Protein AF-A0A6H2C5Y6-F1 (afdb_monomer)

Solvent-accessible surface area (backbone atoms only — not comparable to full-atom values): 7291 Å² total; per-residue (Å²): 139,80,82,85,72,87,81,82,86,76,90,75,80,81,59,66,67,62,52,52,52,54,45,52,61,26,56,78,76,31,72,73,53,31,61,50,44,63,69,49,44,64,53,53,53,52,12,71,77,62,83,22,52,42,80,42,84,60,66,82,55,48,50,46,52,49,59,60,45,26,77,79,38,68,80,54,39,61,32,31,64,45,41,73,81,40,46,87,63,40,36,45,69,58,42,51,74,70,66,58,67,87,57,89,46,52,71,72,58,70,70,85,84,77,88,90,130

Mean predicted aligned error: 9.31 Å

Secondary structure (DSSP, 8-state):
----PPP----PPP-HHHHHHHHHHHHTT-HHHHHHHHHHHHHHHHHHHTTSEEE-S--SSHHHHHHHHTTT-GGGGG-EEE-TT-HHHH-HHHHHHTT-PPPSSSS--TTSSS---

Foldseek 3Di:
DDPPDDDDDDDQDDDPVVLVLLLVLQVVPHDVLNVQQVVCVVVCSVLLVPVLEAEDQDDDHNLVSLVVVCVVVVSSQQHAYHHPVPCPFQVVVVCVVVVVDRDRGNDGPRPPPDDDD

Organism: NCBI:txid315271

pLDDT: mean 76.39, std 15.36, range [34.41, 88.75]

Radius of gyration: 15.9 Å; Cα contacts (8 Å, |Δi|>4): 114; chains: 1; bounding box: 35×43×51 Å

Sequence (117 aa):
MVAKKKWNYLEISINDSLWTEIESIAANVGNKRIAEMTKDLCLIEAALATDKIVISLDDNTARKFFSEASVKIDELKDIVWVNPDKVDEEQPIEWLRNGALKISSVIFLRNFVAGCC

Structure (mmCIF, N/CA/C/O backbone):
data_AF-A0A6H2C5Y6-F1
#
_entry.id   AF-A0A6H2C5Y6-F1
#
loop_
_atom_site.group_PDB
_atom_site.id
_atom_site.type_symbol
_atom_site.label_atom_id
_atom_site.label_alt_id
_atom_site.label_comp_id
_atom_site.label_asym_id
_atom_site.label_entity_id
_atom_site.label_seq_id
_atom_site.pdbx_PDB_ins_code
_atom_site.Cartn_x
_atom_site.Cartn_y
_atom_site.Cartn_z
_atom_site.occupancy
_atom_site.B_iso_or_equiv
_atom_site.auth_seq_id
_atom_site.auth_comp_id
_atom_site.auth_asym_id
_atom_site.auth_atom_id
_atom_site.pdbx_PDB_model_num
ATOM 1 N N . MET A 1 1 ? -0.057 2.261 -34.412 1.00 34.59 1 MET A N 1
ATOM 2 C CA . MET A 1 1 ? -1.269 1.466 -34.116 1.00 34.59 1 MET A CA 1
ATOM 3 C C . MET A 1 1 ? -1.554 1.624 -32.629 1.00 34.59 1 MET A C 1
ATOM 5 O O . MET A 1 1 ? -0.775 1.121 -31.838 1.00 34.59 1 MET A O 1
ATOM 9 N N . VAL A 1 2 ? -2.581 2.378 -32.232 1.00 44.22 2 VAL A N 1
ATOM 10 C CA . VAL A 1 2 ? -3.042 2.396 -30.832 1.00 44.22 2 VAL A CA 1
ATOM 11 C C . VAL A 1 2 ? -4.389 1.696 -30.830 1.00 44.22 2 VAL A C 1
ATOM 13 O O . VAL A 1 2 ? -5.353 2.199 -31.407 1.00 44.22 2 VAL A O 1
ATOM 16 N N . ALA A 1 3 ? -4.436 0.497 -30.255 1.00 53.31 3 ALA A N 1
ATOM 17 C CA . ALA A 1 3 ? -5.694 -0.183 -30.010 1.00 53.31 3 ALA A CA 1
ATOM 18 C C . ALA A 1 3 ? -6.524 0.699 -29.068 1.00 53.31 3 ALA A C 1
ATOM 20 O O . ALA A 1 3 ? -6.110 0.973 -27.942 1.00 53.31 3 ALA A O 1
ATOM 21 N N . LYS A 1 4 ? -7.683 1.178 -29.532 1.00 53.94 4 LYS A N 1
ATOM 22 C CA . LYS A 1 4 ? -8.653 1.881 -28.685 1.00 53.94 4 LYS A CA 1
ATOM 23 C C . LYS A 1 4 ? -9.273 0.853 -27.735 1.00 53.94 4 LYS A C 1
ATOM 25 O O . LYS A 1 4 ? -10.278 0.226 -28.057 1.00 53.94 4 LYS A O 1
ATOM 30 N N . LYS A 1 5 ? -8.600 0.602 -26.612 1.00 66.31 5 LYS A N 1
ATOM 31 C CA . LYS A 1 5 ? -9.049 -0.326 -25.569 1.00 66.31 5 LYS A CA 1
ATOM 32 C C . LYS A 1 5 ? -10.356 0.206 -24.960 1.00 66.31 5 LYS A C 1
ATOM 34 O O . LYS A 1 5 ? -10.507 1.413 -24.787 1.00 66.31 5 LYS A O 1
ATOM 39 N N . LYS A 1 6 ? -11.312 -0.685 -24.677 1.00 73.19 6 LYS A N 1
ATOM 40 C CA . LYS A 1 6 ? -12.540 -0.350 -23.939 1.00 73.19 6 LYS A CA 1
ATOM 41 C C . LYS A 1 6 ? -12.152 -0.028 -22.493 1.00 73.19 6 LYS A C 1
ATOM 43 O O . LYS A 1 6 ? -11.577 -0.885 -21.825 1.00 73.19 6 LYS A O 1
ATOM 48 N N . TRP A 1 7 ? -12.423 1.193 -22.045 1.00 73.06 7 TRP A N 1
ATOM 49 C CA . TRP A 1 7 ? -12.225 1.614 -20.659 1.00 73.06 7 TRP A CA 1
ATOM 50 C C . TRP A 1 7 ? -13.487 1.290 -19.866 1.00 73.06 7 TRP A C 1
ATOM 52 O O . TRP A 1 7 ? -14.579 1.675 -20.280 1.00 73.06 7 TRP A O 1
ATOM 62 N N . ASN A 1 8 ? -13.337 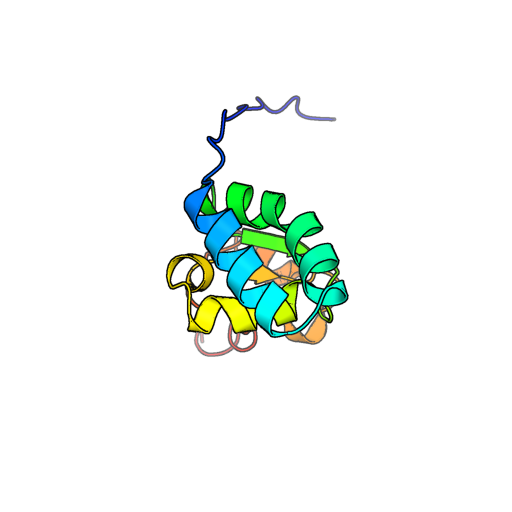0.581 -18.750 1.00 74.94 8 ASN A N 1
ATOM 63 C CA . ASN A 1 8 ? -14.398 0.433 -17.762 1.00 74.94 8 ASN A CA 1
ATOM 64 C C . ASN A 1 8 ? -14.097 1.414 -16.635 1.00 74.94 8 ASN A C 1
ATOM 66 O O . ASN A 1 8 ? -13.080 1.275 -15.959 1.00 74.94 8 ASN A O 1
ATOM 70 N N . TYR A 1 9 ? -14.956 2.413 -16.474 1.00 77.88 9 TYR A N 1
ATOM 71 C CA . TYR A 1 9 ? -14.913 3.302 -15.322 1.00 77.88 9 TYR A CA 1
ATOM 72 C C . TYR A 1 9 ? -15.680 2.625 -14.193 1.00 77.88 9 TYR A C 1
ATOM 74 O O . TYR A 1 9 ? -16.817 2.199 -14.391 1.00 77.88 9 TYR A O 1
ATOM 82 N N . LEU A 1 10 ? -15.039 2.488 -13.039 1.00 75.88 10 LEU A N 1
ATOM 83 C CA . LEU A 1 10 ? -15.672 1.991 -11.827 1.00 75.88 10 LEU A CA 1
ATOM 84 C C . LEU A 1 10 ? -15.938 3.191 -10.922 1.00 75.88 10 LEU A C 1
ATOM 86 O O . LEU A 1 10 ? -15.026 3.972 -10.656 1.00 75.88 10 LEU A O 1
ATOM 90 N N . GLU A 1 11 ? -17.178 3.340 -10.465 1.00 79.88 11 GLU A N 1
ATOM 91 C CA . GLU A 1 11 ? -17.481 4.228 -9.346 1.00 79.88 11 GLU A CA 1
ATOM 92 C C . GLU A 1 11 ? -17.110 3.491 -8.061 1.00 79.88 11 GLU A C 1
ATOM 94 O O . GLU A 1 11 ? -17.771 2.532 -7.664 1.00 79.88 11 GLU A O 1
ATOM 99 N N . ILE A 1 12 ? -16.000 3.903 -7.454 1.00 77.56 12 ILE A N 1
ATOM 100 C CA . ILE A 1 12 ? -15.513 3.345 -6.195 1.00 77.56 12 ILE A CA 1
ATOM 101 C C . ILE A 1 12 ? -16.038 4.245 -5.077 1.00 77.56 12 ILE A C 1
ATOM 103 O O . ILE A 1 12 ? -15.757 5.444 -5.062 1.00 77.56 12 ILE A O 1
ATOM 107 N N . SER A 1 13 ? -16.823 3.683 -4.158 1.00 79.44 13 SER A N 1
ATOM 108 C CA . SER A 1 13 ? -17.248 4.390 -2.950 1.00 79.44 13 SER A CA 1
ATOM 109 C C . SER A 1 13 ? -16.065 4.529 -1.997 1.00 79.44 13 SER A C 1
ATOM 111 O O . SER A 1 13 ? -15.455 3.520 -1.648 1.00 79.44 13 SER A O 1
ATOM 113 N N . ILE A 1 14 ? -15.768 5.753 -1.563 1.00 81.19 14 ILE A N 1
ATOM 114 C CA . ILE A 1 14 ? -14.720 6.019 -0.571 1.00 81.19 14 ILE A CA 1
ATOM 115 C C . ILE A 1 14 ? -15.115 5.360 0.753 1.00 81.19 14 ILE A C 1
ATOM 117 O O . ILE A 1 14 ? -16.236 5.545 1.231 1.00 81.19 14 ILE A O 1
ATOM 121 N N . ASN A 1 15 ? -14.201 4.589 1.341 1.00 84.81 15 ASN A N 1
ATOM 122 C CA . ASN A 1 15 ? -14.406 4.004 2.655 1.00 84.81 15 ASN A CA 1
ATOM 123 C C . ASN A 1 15 ? -13.964 4.987 3.752 1.00 84.8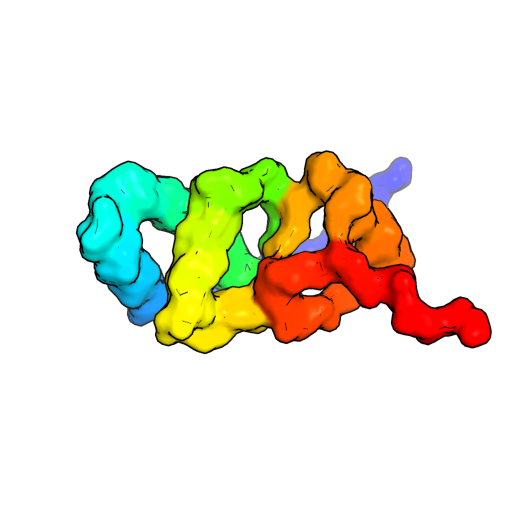1 15 ASN A C 1
ATOM 125 O O . ASN A 1 15 ? -12.825 4.958 4.218 1.00 84.81 15 ASN A O 1
ATOM 129 N N . ASP A 1 16 ? -14.892 5.833 4.206 1.00 85.94 16 ASP A N 1
ATOM 130 C CA . ASP A 1 16 ? -14.633 6.834 5.255 1.00 85.94 16 ASP A CA 1
ATOM 131 C C . ASP A 1 16 ? -14.077 6.218 6.557 1.00 85.94 16 ASP A C 1
ATOM 133 O O . ASP A 1 16 ? -13.299 6.856 7.275 1.00 85.94 16 ASP A O 1
ATOM 137 N N . SER A 1 17 ? -14.438 4.963 6.864 1.00 87.38 17 SER A N 1
ATOM 138 C CA . SER A 1 17 ? -13.938 4.246 8.044 1.00 87.38 17 SER A CA 1
ATOM 139 C C . SER A 1 17 ? -12.444 3.949 7.926 1.00 87.38 17 SER A C 1
ATOM 141 O O . SER A 1 17 ? -11.695 4.219 8.865 1.00 87.38 17 SER A O 1
ATOM 143 N N . LEU A 1 18 ? -12.006 3.437 6.770 1.00 85.38 18 LEU A N 1
ATOM 144 C CA . LEU A 1 18 ? -10.597 3.137 6.501 1.00 85.38 18 LEU A CA 1
ATOM 145 C C . LEU A 1 18 ? -9.754 4.418 6.547 1.00 85.38 18 LEU A C 1
ATOM 147 O O . LEU A 1 18 ? -8.693 4.448 7.171 1.00 85.38 18 LEU A O 1
ATOM 151 N N . TRP A 1 19 ? -10.253 5.497 5.943 1.00 88.50 19 TRP A N 1
ATOM 152 C CA . TRP A 1 19 ? -9.582 6.798 5.952 1.00 88.50 19 TRP A CA 1
ATOM 153 C C . TRP A 1 19 ? -9.387 7.321 7.373 1.00 88.50 19 TRP A C 1
ATOM 155 O O . TRP A 1 19 ? -8.269 7.664 7.755 1.00 88.50 19 TRP A O 1
ATOM 165 N N . THR A 1 20 ? -10.448 7.299 8.182 1.00 88.75 20 THR A N 1
ATOM 166 C CA . THR A 1 20 ? -10.397 7.752 9.578 1.00 88.75 20 THR A CA 1
ATOM 167 C C . THR A 1 20 ? -9.408 6.927 10.407 1.00 88.75 20 THR A C 1
ATOM 169 O O . THR A 1 20 ? -8.663 7.474 11.224 1.00 88.75 20 THR A O 1
ATOM 172 N N . GLU A 1 21 ? -9.362 5.608 10.202 1.00 88.50 21 GLU A N 1
ATOM 173 C CA . GLU A 1 21 ? -8.437 4.731 10.921 1.00 88.50 21 GLU A CA 1
ATOM 174 C C . GLU A 1 21 ? -6.976 5.001 10.536 1.00 88.50 21 GLU A C 1
ATOM 176 O O . GLU A 1 21 ? -6.114 5.152 11.408 1.00 88.50 21 GLU A O 1
ATOM 181 N N . ILE A 1 22 ? -6.697 5.147 9.239 1.00 85.94 22 ILE A N 1
ATOM 182 C CA . ILE A 1 22 ? -5.357 5.464 8.734 1.00 85.94 22 ILE A CA 1
ATOM 183 C C . ILE A 1 22 ? -4.899 6.842 9.224 1.00 85.94 22 ILE A C 1
ATOM 185 O O . ILE A 1 22 ? -3.763 6.982 9.689 1.00 85.94 22 ILE A O 1
ATOM 189 N N . GLU A 1 23 ? -5.775 7.846 9.185 1.00 86.69 23 GLU A N 1
ATOM 190 C CA . GLU A 1 23 ? -5.492 9.178 9.719 1.00 86.69 23 GLU A CA 1
ATOM 191 C C . GLU A 1 23 ? -5.208 9.137 11.221 1.00 86.69 23 GLU A C 1
ATOM 193 O O . GLU A 1 23 ? -4.241 9.750 11.675 1.00 86.69 23 GLU A O 1
ATOM 198 N N . SER A 1 24 ? -5.971 8.359 11.993 1.00 86.56 24 SER A N 1
ATOM 199 C CA . SER A 1 24 ? -5.727 8.164 13.426 1.00 86.56 24 SER A CA 1
ATOM 200 C C . SER A 1 24 ? -4.354 7.536 13.691 1.00 86.56 24 SER A C 1
ATOM 202 O O . SER A 1 24 ? -3.591 8.004 14.545 1.00 86.56 24 SER A O 1
ATOM 204 N N . ILE A 1 25 ? -3.977 6.503 12.928 1.00 84.88 25 ILE A N 1
ATOM 205 C CA . ILE A 1 25 ? -2.656 5.865 13.034 1.00 84.88 25 ILE A CA 1
ATOM 206 C C . ILE A 1 25 ? -1.542 6.862 12.691 1.00 84.88 25 ILE A C 1
ATOM 208 O O . ILE A 1 25 ? -0.535 6.921 13.401 1.00 84.88 25 ILE A O 1
ATOM 212 N N . ALA A 1 26 ? -1.718 7.662 11.640 1.00 82.94 26 ALA A N 1
ATOM 213 C CA . ALA A 1 26 ? -0.737 8.652 11.212 1.00 82.94 26 ALA A CA 1
ATOM 214 C C . ALA A 1 26 ? -0.609 9.823 12.206 1.00 82.94 26 ALA A C 1
ATOM 216 O O . ALA A 1 26 ? 0.507 10.273 12.493 1.00 82.94 26 ALA A O 1
ATOM 217 N N . ALA A 1 27 ? -1.725 10.279 12.780 1.00 83.06 27 ALA A N 1
ATOM 218 C CA . ALA A 1 27 ? -1.780 11.380 13.740 1.00 83.06 27 ALA A CA 1
ATOM 219 C C . ALA A 1 27 ? -1.060 11.069 15.053 1.00 83.06 27 ALA A C 1
ATOM 221 O O . ALA A 1 27 ? -0.418 11.951 15.620 1.00 83.06 27 ALA A O 1
ATOM 222 N N . ASN A 1 28 ? -1.066 9.804 15.482 1.00 76.88 28 ASN A N 1
ATOM 223 C CA . ASN A 1 28 ? -0.300 9.355 16.647 1.00 76.88 28 ASN A CA 1
ATOM 224 C C . ASN A 1 28 ? 1.227 9.499 16.476 1.00 76.88 28 ASN A C 1
ATOM 226 O O . ASN A 1 28 ? 1.958 9.420 17.461 1.00 76.88 28 ASN A O 1
ATOM 230 N N . VAL A 1 29 ? 1.723 9.701 15.249 1.00 74.81 29 VAL A N 1
ATOM 231 C CA . VAL A 1 29 ? 3.161 9.798 14.945 1.00 74.81 29 VAL A CA 1
ATOM 232 C C . VAL A 1 29 ? 3.572 11.218 14.539 1.00 74.81 29 VAL A C 1
ATOM 234 O O . VAL A 1 29 ? 4.658 11.663 14.907 1.00 74.81 29 VAL A O 1
ATOM 237 N N . GLY A 1 30 ? 2.723 11.951 13.805 1.00 78.75 30 GLY A N 1
ATOM 238 C CA . GLY A 1 30 ? 2.906 13.384 13.544 1.00 78.75 30 GLY A CA 1
ATOM 239 C C . GLY A 1 30 ? 2.385 13.882 12.190 1.00 78.75 30 GLY A C 1
ATOM 240 O O . GLY A 1 30 ? 2.247 13.128 11.229 1.00 78.75 30 GLY A O 1
ATOM 241 N N . ASN A 1 31 ? 2.168 15.199 12.086 1.00 77.75 31 ASN A N 1
ATOM 242 C CA . ASN A 1 31 ? 1.475 15.849 10.958 1.00 77.75 31 ASN A CA 1
ATOM 243 C C . ASN A 1 31 ? 2.103 15.608 9.575 1.00 77.75 31 ASN A C 1
ATOM 245 O O . ASN A 1 31 ? 1.387 15.528 8.580 1.00 77.75 31 ASN A O 1
ATOM 249 N N . LYS A 1 32 ? 3.435 15.469 9.489 1.00 80.12 32 LYS A N 1
ATOM 250 C CA . LYS A 1 32 ? 4.117 15.187 8.213 1.00 80.12 32 LYS A CA 1
ATOM 251 C C . LYS A 1 32 ? 3.736 13.810 7.659 1.00 80.12 32 LYS A C 1
ATOM 253 O O . LYS A 1 32 ? 3.619 13.658 6.452 1.00 80.12 32 LYS A O 1
ATOM 258 N N . ARG A 1 33 ? 3.528 12.822 8.534 1.00 80.81 33 ARG A N 1
ATOM 259 C CA . ARG A 1 33 ? 3.144 11.462 8.140 1.00 80.81 33 ARG A CA 1
ATOM 260 C C . ARG A 1 33 ? 1.720 11.424 7.592 1.00 80.81 33 ARG A C 1
ATOM 262 O O . ARG A 1 33 ? 1.499 10.787 6.572 1.00 80.81 33 ARG A O 1
ATOM 269 N N . ILE A 1 34 ? 0.802 12.157 8.228 1.00 84.12 34 ILE A N 1
ATOM 270 C CA . ILE A 1 34 ? -0.587 12.302 7.766 1.00 84.12 34 ILE A CA 1
ATOM 271 C C . ILE A 1 34 ? -0.599 12.831 6.330 1.00 84.12 34 ILE A C 1
ATOM 273 O O . ILE A 1 34 ? -1.147 12.188 5.448 1.00 84.12 34 ILE A O 1
ATOM 277 N N . ALA A 1 35 ? 0.085 13.951 6.076 1.00 84.12 35 ALA A N 1
ATOM 278 C CA . ALA A 1 35 ? 0.076 14.590 4.762 1.00 84.12 35 ALA A CA 1
ATOM 279 C C . ALA A 1 35 ? 0.620 13.697 3.633 1.00 84.12 35 ALA A C 1
ATOM 281 O O . ALA A 1 35 ? 0.154 13.807 2.503 1.00 84.12 35 ALA A O 1
ATOM 282 N N . GLU A 1 36 ? 1.598 12.834 3.918 1.00 84.75 36 GLU A N 1
ATOM 283 C CA . GLU A 1 36 ? 2.128 11.889 2.928 1.00 84.75 36 GLU A CA 1
ATOM 284 C C . GLU A 1 36 ? 1.172 10.709 2.713 1.00 84.75 36 GLU A C 1
ATOM 286 O O . GLU A 1 36 ? 0.880 10.372 1.573 1.00 84.75 36 GLU A O 1
ATOM 291 N N . MET A 1 37 ? 0.607 10.133 3.780 1.00 83.69 37 MET A N 1
ATOM 292 C CA . MET A 1 37 ? -0.350 9.027 3.652 1.00 83.69 37 MET A CA 1
ATOM 293 C C . MET A 1 37 ? -1.649 9.462 2.964 1.00 83.69 37 MET A C 1
ATOM 295 O O . MET A 1 37 ? -2.127 8.757 2.082 1.00 83.69 37 MET A O 1
ATOM 299 N N . THR A 1 38 ? -2.198 10.635 3.299 1.00 83.94 38 THR A N 1
ATOM 300 C CA . THR A 1 38 ? -3.458 11.128 2.717 1.00 83.94 38 THR A CA 1
ATOM 301 C C . THR A 1 38 ? -3.361 11.350 1.207 1.00 83.94 38 THR A C 1
ATOM 303 O O . THR A 1 38 ? -4.347 11.150 0.503 1.00 83.94 38 THR A O 1
ATOM 306 N N . LYS A 1 39 ? -2.183 11.715 0.677 1.00 84.88 39 LYS A N 1
ATOM 307 C CA . LYS A 1 39 ? -1.980 11.850 -0.778 1.00 84.88 39 LYS A CA 1
ATOM 308 C C . LYS A 1 39 ? -2.178 10.525 -1.510 1.00 84.88 39 LYS A C 1
ATOM 310 O O . LYS A 1 39 ? -2.790 10.508 -2.574 1.00 84.88 39 LYS A O 1
ATOM 315 N N . ASP A 1 40 ? -1.679 9.439 -0.928 1.00 88.12 40 ASP A N 1
ATOM 316 C CA . ASP A 1 40 ? -1.653 8.116 -1.552 1.00 88.12 40 ASP A CA 1
ATOM 317 C C . ASP A 1 40 ? -2.814 7.206 -1.100 1.00 88.12 40 ASP A C 1
ATOM 319 O O . ASP A 1 40 ? -2.955 6.094 -1.608 1.00 88.12 40 ASP A O 1
ATOM 323 N N . LEU A 1 41 ? -3.710 7.677 -0.218 1.00 87.50 41 LEU A N 1
ATOM 324 C CA . LEU A 1 41 ? -4.923 6.946 0.193 1.00 87.50 41 LEU A CA 1
ATOM 325 C C . LEU A 1 41 ? -5.804 6.548 -0.998 1.00 87.50 41 LEU A C 1
ATOM 327 O O . LEU A 1 41 ? -6.317 5.433 -1.047 1.00 87.50 41 LEU A O 1
ATOM 331 N N . CYS A 1 42 ? -5.929 7.413 -2.005 1.00 86.75 42 CYS A N 1
ATOM 332 C CA . CYS A 1 42 ? -6.682 7.087 -3.217 1.00 86.75 42 CYS A CA 1
ATOM 333 C C . CYS A 1 42 ? -6.082 5.898 -3.992 1.00 86.75 42 CYS A C 1
ATOM 335 O O . CYS A 1 42 ? -6.823 5.174 -4.655 1.00 86.75 42 CYS A O 1
ATOM 337 N N . LEU A 1 43 ? -4.762 5.678 -3.919 1.00 87.81 43 LEU A N 1
ATOM 338 C CA . LEU A 1 43 ? -4.113 4.519 -4.544 1.00 87.81 43 LEU A CA 1
ATOM 339 C C . LEU A 1 43 ? -4.459 3.230 -3.799 1.00 87.81 43 LEU A C 1
ATOM 341 O O . LEU A 1 43 ? -4.713 2.209 -4.433 1.00 87.81 43 LEU A O 1
ATOM 345 N N . ILE A 1 44 ? -4.511 3.293 -2.467 1.00 88.31 44 ILE A N 1
ATOM 346 C CA . ILE A 1 44 ? -4.936 2.179 -1.616 1.00 88.31 44 ILE A CA 1
ATOM 347 C C . ILE A 1 44 ? -6.378 1.779 -1.932 1.00 88.31 44 ILE A C 1
ATOM 349 O O . ILE A 1 44 ? -6.638 0.608 -2.191 1.00 88.31 44 ILE A O 1
ATOM 353 N N . GLU A 1 45 ? -7.299 2.740 -1.984 1.00 88.00 45 GLU A N 1
ATOM 354 C CA . GLU A 1 45 ? -8.708 2.492 -2.326 1.00 88.00 45 GLU A CA 1
ATOM 355 C C . GLU A 1 45 ? -8.859 1.875 -3.719 1.00 88.00 45 GLU A C 1
ATOM 357 O O . GLU A 1 45 ? -9.555 0.874 -3.903 1.00 88.00 45 GLU A O 1
ATOM 362 N N . ALA A 1 46 ? -8.152 2.428 -4.709 1.00 87.75 46 ALA A N 1
ATOM 363 C CA . ALA A 1 46 ? -8.154 1.886 -6.061 1.00 87.75 46 ALA A CA 1
ATOM 364 C C . ALA A 1 46 ? -7.632 0.443 -6.094 1.00 87.75 46 ALA A C 1
ATOM 366 O O . ALA A 1 46 ? -8.222 -0.403 -6.768 1.00 87.75 46 ALA A O 1
ATOM 367 N N . ALA A 1 47 ? -6.570 0.143 -5.344 1.00 88.62 47 ALA A N 1
ATOM 368 C CA . ALA A 1 47 ? -6.025 -1.202 -5.237 1.00 88.62 47 ALA A CA 1
ATOM 369 C C . ALA A 1 47 ? -7.028 -2.152 -4.562 1.00 88.62 47 ALA A C 1
ATOM 371 O O . ALA A 1 47 ? -7.322 -3.215 -5.110 1.00 88.62 47 ALA A O 1
ATOM 372 N N . LEU A 1 48 ? -7.615 -1.770 -3.425 1.00 88.06 48 LEU A N 1
ATOM 373 C CA . LEU A 1 48 ? -8.611 -2.576 -2.709 1.00 88.06 48 LEU A CA 1
ATOM 374 C C . LEU A 1 48 ? -9.843 -2.889 -3.569 1.00 88.06 48 LEU A C 1
ATOM 376 O O . LEU A 1 48 ? -10.344 -4.014 -3.533 1.00 88.06 48 LEU A O 1
ATOM 380 N N . ALA A 1 49 ? -10.287 -1.933 -4.387 1.00 87.50 49 ALA A N 1
ATOM 381 C CA . ALA A 1 49 ? -11.424 -2.098 -5.288 1.00 87.50 49 ALA A CA 1
ATOM 382 C C . ALA A 1 49 ? -11.121 -2.944 -6.540 1.00 87.50 49 ALA A C 1
ATOM 384 O O . ALA A 1 49 ? -12.049 -3.355 -7.240 1.00 87.50 49 ALA A O 1
ATOM 385 N N . THR A 1 50 ? -9.845 -3.186 -6.859 1.00 86.06 50 THR A N 1
ATOM 386 C CA . THR A 1 50 ? -9.437 -3.822 -8.119 1.00 86.06 50 THR A CA 1
ATOM 387 C C . THR A 1 50 ? -8.549 -5.050 -7.895 1.00 86.06 50 THR A C 1
ATOM 389 O O . THR A 1 50 ? -9.019 -6.125 -7.511 1.00 86.06 50 THR A O 1
ATOM 392 N N . ASP A 1 51 ? -7.261 -4.949 -8.195 1.00 84.25 51 ASP A N 1
ATOM 393 C CA . ASP A 1 51 ? -6.308 -6.051 -8.213 1.00 84.25 51 ASP A CA 1
ATOM 394 C C . ASP A 1 51 ? -5.446 -6.135 -6.948 1.00 84.25 51 ASP A C 1
ATOM 396 O O . ASP A 1 51 ? -4.721 -7.117 -6.784 1.00 84.25 51 ASP A O 1
ATOM 400 N N . LYS A 1 52 ? -5.624 -5.217 -5.995 1.00 88.12 52 LYS A N 1
ATOM 401 C CA . LYS A 1 52 ? -4.807 -5.064 -4.785 1.00 88.12 52 LYS A CA 1
ATOM 402 C C . LYS A 1 52 ? -3.335 -4.791 -5.104 1.00 88.12 52 LYS A C 1
ATOM 404 O O . LYS A 1 52 ? -2.461 -5.235 -4.368 1.00 88.12 52 LYS A O 1
ATOM 409 N N . ILE A 1 53 ? -3.050 -4.090 -6.200 1.00 87.19 53 ILE A N 1
ATOM 410 C CA . ILE A 1 53 ? -1.688 -3.755 -6.616 1.00 87.19 53 ILE A CA 1
ATOM 411 C C . ILE A 1 53 ? -1.508 -2.235 -6.628 1.00 87.19 53 ILE A C 1
ATOM 413 O O . ILE A 1 53 ? -2.313 -1.494 -7.186 1.00 87.19 53 ILE A O 1
ATOM 417 N N . VAL A 1 54 ? -0.401 -1.773 -6.052 1.00 87.69 54 VAL A N 1
ATOM 418 C CA . VAL A 1 54 ? 0.079 -0.394 -6.153 1.00 87.69 54 VAL A CA 1
ATOM 419 C C . VAL A 1 54 ? 1.462 -0.419 -6.789 1.00 87.69 54 VAL A C 1
ATOM 421 O O . VAL A 1 54 ? 2.370 -1.095 -6.309 1.00 87.69 54 VAL A O 1
ATOM 424 N N . ILE A 1 55 ? 1.633 0.328 -7.878 1.00 86.88 55 ILE A N 1
ATOM 425 C CA . ILE A 1 55 ? 2.938 0.538 -8.508 1.00 86.88 55 ILE A CA 1
ATOM 426 C C . ILE A 1 55 ? 3.313 1.998 -8.291 1.00 86.88 55 ILE A C 1
ATOM 428 O O . ILE A 1 55 ? 2.654 2.890 -8.826 1.00 86.88 55 ILE A O 1
ATOM 432 N N . SER A 1 56 ? 4.361 2.253 -7.513 1.00 85.88 56 SER A N 1
ATOM 433 C CA . SER A 1 56 ? 4.838 3.614 -7.264 1.00 85.88 56 SER A CA 1
ATOM 434 C C . SER A 1 56 ? 6.357 3.652 -7.124 1.00 85.88 56 SER A C 1
ATOM 436 O O . SER A 1 56 ? 6.979 2.684 -6.708 1.00 85.88 56 SER A O 1
ATOM 438 N N . LEU A 1 57 ? 6.961 4.789 -7.470 1.00 85.62 57 LEU A N 1
ATOM 439 C CA . LEU A 1 57 ? 8.403 5.014 -7.305 1.00 85.62 57 LEU A CA 1
ATOM 440 C C . LEU A 1 57 ? 8.803 5.297 -5.849 1.00 85.62 57 LEU A C 1
ATOM 442 O O . LEU A 1 57 ? 9.9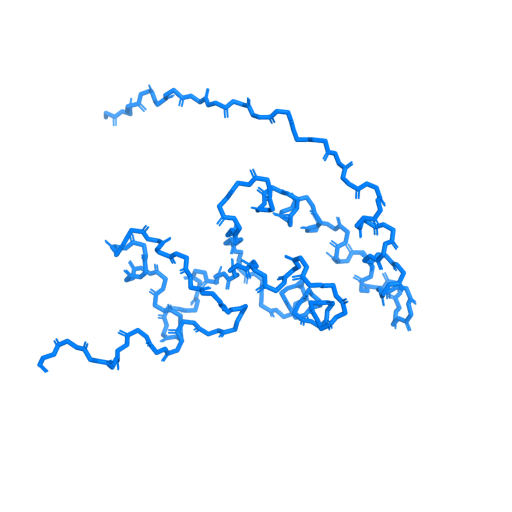94 5.350 -5.540 1.00 85.62 57 LEU A O 1
ATOM 446 N N . ASP A 1 58 ? 7.826 5.522 -4.969 1.00 76.25 58 ASP A N 1
ATOM 447 C CA . ASP A 1 58 ? 8.097 5.877 -3.586 1.00 76.25 58 ASP A CA 1
ATOM 448 C C . ASP A 1 58 ? 8.286 4.638 -2.709 1.00 76.25 58 ASP A C 1
ATOM 450 O O . ASP A 1 58 ? 7.389 3.814 -2.540 1.00 76.25 58 ASP A O 1
ATOM 454 N N . ASP A 1 59 ? 9.473 4.560 -2.116 1.00 71.38 59 ASP A N 1
ATOM 455 C CA . ASP A 1 59 ? 9.879 3.491 -1.206 1.00 71.38 59 ASP A CA 1
ATOM 456 C C . ASP A 1 59 ? 9.998 3.970 0.244 1.00 71.38 59 ASP A C 1
ATOM 458 O O . ASP A 1 59 ? 9.875 3.189 1.189 1.00 71.38 59 ASP A O 1
ATOM 462 N N . ASN A 1 60 ? 10.271 5.263 0.436 1.00 73.88 60 ASN A N 1
ATOM 463 C CA . ASN A 1 60 ? 10.794 5.778 1.698 1.00 73.88 60 ASN A CA 1
ATOM 464 C C . ASN A 1 60 ? 9.755 6.526 2.53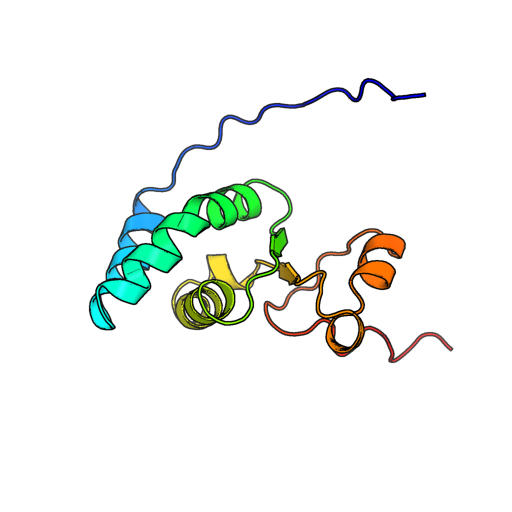5 1.00 73.88 60 ASN A C 1
ATOM 466 O O . ASN A 1 60 ? 10.000 6.724 3.731 1.00 73.88 60 ASN A O 1
ATOM 470 N N . THR A 1 61 ? 8.627 6.946 1.955 1.00 82.31 61 THR A N 1
ATOM 471 C CA . THR A 1 61 ? 7.577 7.656 2.693 1.00 82.31 61 THR A CA 1
ATOM 472 C C . THR A 1 61 ? 6.296 6.836 2.765 1.00 82.31 61 THR A C 1
ATOM 474 O O . THR A 1 61 ? 6.069 6.158 3.769 1.00 82.31 61 THR A O 1
ATOM 477 N N . ALA A 1 62 ? 5.474 6.855 1.724 1.00 81.06 62 ALA A N 1
ATOM 478 C CA . ALA A 1 62 ? 4.161 6.234 1.680 1.00 81.06 62 ALA A CA 1
ATOM 479 C C . ALA A 1 62 ? 4.248 4.720 1.875 1.00 81.06 62 ALA A C 1
ATOM 481 O O . ALA A 1 62 ? 3.627 4.196 2.803 1.00 81.06 62 ALA A O 1
ATOM 482 N N . ARG A 1 63 ? 5.082 4.018 1.092 1.00 84.06 63 ARG A N 1
ATOM 483 C CA . ARG A 1 63 ? 5.219 2.552 1.191 1.00 84.06 63 ARG A CA 1
ATOM 484 C C . ARG A 1 63 ? 5.577 2.111 2.607 1.00 84.06 63 ARG A C 1
ATOM 486 O O . ARG A 1 63 ? 4.947 1.212 3.166 1.00 84.06 63 ARG A O 1
ATOM 493 N N . LYS A 1 64 ? 6.554 2.781 3.222 1.00 84.69 64 LYS A N 1
ATOM 494 C CA . LYS A 1 64 ? 6.957 2.513 4.605 1.00 84.69 64 LYS A CA 1
ATOM 495 C C . LYS A 1 64 ? 5.809 2.764 5.584 1.00 84.69 64 LYS A C 1
ATOM 497 O O . LYS A 1 64 ? 5.543 1.933 6.449 1.00 84.69 64 LYS A O 1
ATOM 502 N N . PHE A 1 65 ? 5.116 3.893 5.458 1.00 85.56 65 PHE A N 1
ATOM 503 C CA . PHE A 1 65 ? 4.043 4.241 6.383 1.00 85.56 65 PHE A CA 1
ATOM 504 C C . PHE A 1 65 ? 2.832 3.314 6.277 1.00 85.56 65 PHE A C 1
ATOM 506 O O . PHE A 1 65 ? 2.277 2.956 7.319 1.00 85.56 65 PHE A O 1
ATOM 513 N N . PHE A 1 66 ? 2.456 2.895 5.066 1.00 85.50 66 PHE A N 1
ATOM 514 C CA . PHE A 1 66 ? 1.390 1.919 4.843 1.00 85.50 66 PHE A CA 1
ATOM 515 C C . PHE A 1 66 ? 1.796 0.509 5.271 1.00 85.50 66 PHE A C 1
ATOM 517 O O . PHE A 1 66 ? 0.979 -0.185 5.864 1.00 85.50 66 PHE A O 1
ATOM 524 N N . SER A 1 67 ? 3.058 0.113 5.084 1.00 84.75 67 SER A N 1
ATOM 525 C CA . SER A 1 67 ? 3.572 -1.158 5.613 1.00 84.75 67 SER A CA 1
ATOM 526 C C . SER A 1 67 ? 3.547 -1.213 7.145 1.00 84.75 67 SER A C 1
ATOM 528 O O . SER A 1 67 ? 3.351 -2.277 7.724 1.00 84.75 67 SER A O 1
ATOM 530 N N . GLU A 1 68 ? 3.753 -0.089 7.830 1.00 84.06 68 GLU A N 1
ATOM 531 C CA . GLU A 1 68 ? 3.591 -0.025 9.285 1.00 84.06 68 GLU A CA 1
ATOM 532 C C . GLU A 1 68 ? 2.105 -0.033 9.688 1.00 84.06 68 GLU A C 1
ATOM 534 O O . GLU A 1 68 ? 1.734 -0.671 10.673 1.00 84.06 68 GLU A O 1
ATOM 539 N N . ALA A 1 69 ? 1.241 0.648 8.926 1.00 84.81 69 ALA A N 1
ATOM 540 C CA . ALA A 1 69 ? -0.203 0.654 9.164 1.00 84.81 69 ALA A CA 1
ATOM 541 C C . ALA A 1 69 ? -0.840 -0.724 8.921 1.00 84.81 69 ALA A C 1
ATOM 543 O O . ALA A 1 69 ? -1.746 -1.110 9.659 1.00 84.81 69 ALA A O 1
ATOM 544 N N . SER A 1 70 ? -0.316 -1.512 7.976 1.00 86.12 70 SER A N 1
ATOM 545 C CA . SER A 1 70 ? -0.796 -2.867 7.691 1.00 86.12 70 SER A CA 1
ATOM 546 C C . SER A 1 70 ? -0.573 -3.838 8.846 1.00 86.12 70 SER A C 1
ATOM 548 O O . SER A 1 70 ? -1.178 -4.898 8.872 1.00 86.12 70 SER A O 1
ATOM 550 N N . VAL A 1 71 ? 0.265 -3.511 9.836 1.00 84.88 71 VAL A N 1
ATOM 551 C CA . VAL A 1 71 ? 0.354 -4.303 11.075 1.00 84.88 71 VAL A CA 1
ATOM 552 C C . VAL A 1 71 ? -0.960 -4.239 11.862 1.00 84.88 71 VAL A C 1
ATOM 554 O O . VAL A 1 71 ? -1.314 -5.208 12.531 1.00 84.88 71 VAL A O 1
ATOM 557 N N . LYS A 1 72 ? -1.675 -3.112 11.774 1.00 83.56 72 LYS A N 1
ATOM 558 C CA . LYS A 1 72 ? -2.921 -2.838 12.502 1.00 83.56 72 LYS A CA 1
ATOM 559 C C . LYS A 1 72 ? -4.167 -3.069 11.649 1.00 83.56 72 LYS A C 1
ATOM 561 O O . LYS A 1 72 ? -5.160 -3.543 12.180 1.00 83.56 72 LYS A O 1
ATOM 566 N N . ILE A 1 73 ? -4.089 -2.759 10.356 1.00 84.12 73 ILE A N 1
ATOM 567 C CA . ILE A 1 73 ? -5.201 -2.875 9.410 1.00 84.12 73 ILE A CA 1
ATOM 568 C C . ILE A 1 73 ? -4.950 -4.084 8.509 1.00 84.12 73 ILE A C 1
ATOM 570 O O . ILE A 1 73 ? -4.072 -4.051 7.643 1.00 84.12 73 ILE A O 1
ATOM 574 N N . ASP A 1 74 ? -5.722 -5.153 8.708 1.00 82.75 74 ASP A N 1
ATOM 575 C CA . ASP A 1 74 ? -5.574 -6.401 7.950 1.00 82.75 74 ASP A CA 1
ATOM 576 C C . ASP A 1 74 ? -5.818 -6.217 6.446 1.00 82.75 74 ASP A C 1
ATOM 578 O O . ASP A 1 74 ? -5.138 -6.841 5.637 1.00 82.75 74 ASP A O 1
ATOM 582 N N . GLU A 1 75 ? -6.715 -5.309 6.056 1.00 83.31 75 GLU A N 1
ATOM 583 C CA . GLU A 1 75 ? -7.054 -5.042 4.650 1.00 83.31 75 GLU A CA 1
ATOM 584 C C . GLU A 1 75 ? -5.840 -4.575 3.832 1.00 83.31 75 GLU A C 1
ATOM 586 O O . GLU A 1 75 ? -5.698 -4.924 2.659 1.00 83.31 75 GLU A O 1
ATOM 591 N N . LEU A 1 76 ? -4.912 -3.849 4.465 1.00 84.25 76 LEU A N 1
ATOM 592 C CA . LEU A 1 76 ? -3.691 -3.370 3.818 1.00 84.25 76 LEU A CA 1
ATOM 593 C C . LEU A 1 76 ? -2.653 -4.484 3.607 1.00 84.25 76 LEU A C 1
ATOM 595 O O . LEU A 1 76 ? -1.747 -4.319 2.793 1.00 84.25 76 LEU A O 1
ATOM 599 N N . LYS A 1 77 ? -2.761 -5.619 4.316 1.00 82.38 77 LYS A N 1
ATOM 600 C CA . LYS A 1 77 ? -1.810 -6.742 4.197 1.00 82.38 77 LYS A CA 1
ATOM 601 C C . LYS A 1 77 ? -1.910 -7.473 2.861 1.00 82.38 77 LYS A C 1
ATOM 603 O O . LYS A 1 77 ? -0.959 -8.129 2.445 1.00 82.38 77 LYS A O 1
ATOM 608 N N . ASP A 1 78 ? -3.050 -7.357 2.194 1.00 82.38 78 ASP A N 1
ATOM 609 C CA . ASP A 1 78 ? -3.276 -8.000 0.905 1.00 82.38 78 ASP A CA 1
ATOM 610 C C . ASP A 1 78 ? -2.801 -7.146 -0.280 1.00 82.38 78 ASP A C 1
ATOM 612 O O . ASP A 1 78 ? -2.919 -7.581 -1.428 1.00 82.38 78 ASP A O 1
ATOM 616 N N . ILE A 1 79 ? -2.312 -5.927 -0.026 1.00 85.00 79 ILE A N 1
ATOM 617 C CA . ILE A 1 79 ? -1.875 -5.006 -1.073 1.00 85.00 79 ILE A CA 1
ATOM 618 C C . ILE A 1 79 ? -0.423 -5.300 -1.447 1.00 85.00 79 ILE A C 1
ATOM 620 O O . ILE A 1 79 ? 0.487 -5.253 -0.619 1.00 85.00 79 ILE A O 1
ATOM 624 N N . VAL A 1 80 ? -0.200 -5.563 -2.731 1.00 84.88 80 VAL A N 1
ATOM 625 C CA . VAL A 1 80 ? 1.128 -5.721 -3.319 1.00 84.88 80 VAL A CA 1
ATOM 626 C C . VAL A 1 80 ? 1.636 -4.354 -3.747 1.00 84.88 80 VAL A C 1
ATOM 628 O O . VAL A 1 80 ? 1.038 -3.717 -4.610 1.00 84.88 80 VAL A O 1
ATOM 631 N N . TRP A 1 81 ? 2.753 -3.915 -3.172 1.00 85.44 81 TRP A N 1
ATOM 632 C CA . TRP A 1 81 ? 3.394 -2.655 -3.542 1.00 85.44 81 TRP A CA 1
ATOM 633 C C . TRP A 1 81 ? 4.712 -2.917 -4.268 1.00 85.44 81 TRP A C 1
ATOM 635 O O . TRP A 1 81 ? 5.619 -3.515 -3.682 1.00 85.44 81 TRP A O 1
ATOM 645 N N . VAL A 1 82 ? 4.818 -2.451 -5.515 1.00 84.62 82 VAL A N 1
ATOM 646 C CA . VAL A 1 82 ? 5.984 -2.659 -6.389 1.00 84.62 82 VAL A CA 1
ATOM 647 C C . VAL A 1 82 ? 6.604 -1.323 -6.787 1.00 84.62 82 VAL A C 1
ATOM 649 O O . VAL A 1 82 ? 5.902 -0.420 -7.249 1.00 84.62 82 VAL A O 1
ATOM 652 N N . ASN A 1 83 ? 7.924 -1.219 -6.660 1.00 86.38 83 ASN A N 1
ATOM 653 C CA . ASN A 1 83 ? 8.703 -0.083 -7.124 1.00 86.38 83 ASN A CA 1
ATOM 654 C C . ASN A 1 83 ? 9.399 -0.406 -8.456 1.00 86.38 83 ASN A C 1
ATOM 656 O O . ASN A 1 83 ? 10.300 -1.246 -8.495 1.00 86.38 83 ASN A O 1
ATOM 660 N N . PRO A 1 84 ? 9.033 0.265 -9.564 1.00 83.88 84 PRO A N 1
ATOM 661 C CA . PRO A 1 84 ? 9.599 -0.046 -10.871 1.00 83.88 84 PRO A CA 1
ATOM 662 C C . PRO A 1 84 ? 11.084 0.335 -11.014 1.00 83.88 84 PRO A C 1
ATOM 664 O O . PRO A 1 84 ? 11.733 -0.170 -11.926 1.00 83.88 84 PRO A O 1
ATOM 667 N N . ASP A 1 85 ? 11.626 1.191 -10.139 1.00 86.06 85 ASP A N 1
ATOM 668 C CA . ASP A 1 85 ? 13.049 1.572 -10.129 1.00 86.06 85 ASP A CA 1
ATOM 669 C C . ASP A 1 85 ? 13.933 0.522 -9.433 1.00 86.06 85 ASP A C 1
ATOM 671 O O . ASP A 1 85 ? 15.126 0.409 -9.709 1.00 86.06 85 ASP A O 1
ATOM 675 N N . LYS A 1 86 ? 13.337 -0.313 -8.573 1.00 81.62 86 LYS A N 1
ATOM 676 C CA . LYS A 1 86 ? 14.012 -1.396 -7.844 1.00 81.62 86 LYS A CA 1
ATOM 677 C C . LYS A 1 86 ? 14.165 -2.641 -8.707 1.00 81.62 86 LYS A C 1
ATOM 679 O O . LYS A 1 86 ? 13.652 -3.716 -8.395 1.00 81.62 86 LYS A O 1
ATOM 684 N N . VAL A 1 87 ? 14.853 -2.476 -9.837 1.00 78.00 87 VAL A N 1
ATOM 685 C CA . VAL A 1 87 ? 14.997 -3.535 -10.840 1.00 78.00 87 VAL A CA 1
ATOM 686 C C . VAL A 1 87 ? 15.703 -4.751 -10.255 1.00 78.00 87 VAL A C 1
ATOM 688 O O . VAL A 1 87 ? 15.242 -5.866 -10.475 1.00 78.00 87 VAL A O 1
ATOM 691 N N . ASP A 1 88 ? 16.757 -4.542 -9.468 1.00 76.25 88 ASP A N 1
ATOM 692 C CA . ASP A 1 88 ? 17.559 -5.623 -8.900 1.00 76.25 88 ASP A CA 1
ATOM 693 C C . ASP A 1 88 ? 16.839 -6.364 -7.763 1.00 76.25 88 ASP A C 1
ATOM 695 O O . ASP A 1 88 ? 16.867 -7.596 -7.722 1.00 76.25 88 ASP A O 1
ATOM 699 N N . GLU A 1 89 ? 16.166 -5.648 -6.854 1.00 74.94 89 GLU A N 1
ATOM 700 C CA . GLU A 1 89 ? 15.538 -6.256 -5.674 1.00 74.94 89 GLU A CA 1
ATOM 701 C C . GLU A 1 89 ? 14.133 -6.809 -5.919 1.00 74.94 89 GLU A C 1
ATOM 703 O O . GLU A 1 89 ? 13.738 -7.770 -5.254 1.00 74.94 89 GLU A O 1
ATOM 708 N N . GLU A 1 90 ? 13.372 -6.198 -6.830 1.00 74.19 90 GLU A N 1
ATOM 709 C CA . GLU A 1 90 ? 11.969 -6.549 -7.065 1.00 74.19 90 GLU A CA 1
ATOM 710 C C . GLU A 1 90 ? 11.716 -7.190 -8.424 1.00 74.19 90 GLU A C 1
ATOM 712 O O . GLU A 1 90 ? 10.666 -7.793 -8.616 1.00 74.19 90 GLU A O 1
ATOM 717 N N . GLN A 1 91 ? 12.656 -7.104 -9.369 1.00 81.50 91 GLN A N 1
ATOM 718 C CA . GLN A 1 91 ? 12.501 -7.674 -10.713 1.00 81.50 91 GLN A CA 1
ATOM 719 C C . GLN A 1 91 ? 11.121 -7.353 -11.346 1.00 81.50 91 GLN A C 1
ATOM 721 O O . GLN A 1 91 ? 10.445 -8.243 -11.878 1.00 81.50 91 GLN A O 1
ATOM 726 N N . PRO A 1 92 ? 10.667 -6.080 -11.330 1.00 82.06 92 PRO A N 1
ATOM 727 C CA . PRO A 1 92 ? 9.316 -5.690 -11.736 1.00 82.06 92 PRO A CA 1
ATOM 728 C C . PRO A 1 92 ? 9.026 -6.046 -13.201 1.00 82.06 92 PRO A C 1
ATOM 730 O O . PRO A 1 92 ? 7.895 -6.366 -13.558 1.00 82.06 92 PRO A O 1
ATOM 733 N N . ILE A 1 93 ? 10.052 -6.043 -14.058 1.00 84.12 93 ILE A N 1
ATOM 734 C CA . ILE A 1 93 ? 9.937 -6.430 -15.471 1.00 84.12 93 ILE A CA 1
ATOM 735 C C . ILE A 1 93 ? 9.618 -7.922 -15.605 1.00 84.12 93 ILE A C 1
ATOM 737 O O . ILE A 1 93 ? 8.795 -8.300 -16.439 1.00 84.12 93 ILE A O 1
ATOM 741 N N . GLU A 1 94 ? 10.260 -8.775 -14.809 1.00 82.81 94 GLU A N 1
ATOM 742 C CA . GLU A 1 94 ? 10.011 -10.215 -14.828 1.00 82.81 94 GLU A CA 1
ATOM 743 C C . GLU A 1 94 ? 8.629 -10.535 -14.255 1.00 82.81 94 GLU A C 1
ATOM 745 O O . GLU A 1 94 ? 7.859 -11.270 -14.872 1.00 82.81 94 GLU A O 1
ATOM 750 N N . TRP A 1 95 ? 8.259 -9.889 -13.148 1.00 83.94 95 TRP A N 1
ATOM 751 C CA . TRP A 1 95 ? 6.913 -9.972 -12.584 1.00 83.94 95 TRP A CA 1
ATOM 752 C C . TRP A 1 95 ? 5.829 -9.577 -13.602 1.00 83.94 95 TRP A C 1
ATOM 754 O O . TRP A 1 95 ? 4.861 -10.319 -13.794 1.00 83.94 95 TRP A O 1
ATOM 764 N N . LEU A 1 96 ? 6.019 -8.472 -14.335 1.00 83.31 96 LEU A N 1
ATOM 765 C CA . LEU A 1 96 ? 5.118 -8.061 -15.417 1.00 83.31 96 LEU A CA 1
ATOM 766 C C . LEU A 1 96 ? 5.073 -9.085 -16.562 1.00 83.31 96 LEU A C 1
ATOM 768 O O . LEU A 1 96 ? 3.990 -9.391 -17.062 1.00 83.31 96 LEU A O 1
ATOM 772 N N . ARG A 1 97 ? 6.221 -9.643 -16.976 1.00 84.62 97 ARG A N 1
ATOM 773 C CA . ARG A 1 97 ? 6.288 -10.688 -18.020 1.00 84.62 97 ARG A CA 1
ATOM 774 C C . ARG A 1 97 ? 5.552 -11.963 -17.619 1.00 84.62 97 ARG A C 1
ATOM 776 O O . ARG A 1 97 ? 4.931 -12.586 -18.474 1.00 84.62 97 ARG A O 1
ATOM 783 N N . ASN A 1 98 ? 5.570 -12.301 -16.333 1.00 83.31 98 ASN A N 1
ATOM 784 C CA . ASN A 1 98 ? 4.845 -13.434 -15.759 1.00 83.31 98 ASN A CA 1
ATOM 785 C C . ASN A 1 98 ? 3.351 -13.145 -15.524 1.00 83.31 98 ASN A C 1
ATOM 787 O O . ASN A 1 98 ? 2.647 -13.965 -14.939 1.00 83.31 98 ASN A O 1
ATOM 791 N N . GLY A 1 99 ? 2.847 -11.999 -15.993 1.00 82.62 99 GLY A N 1
ATOM 792 C CA . GLY A 1 99 ? 1.430 -11.654 -15.929 1.00 82.62 99 GLY A CA 1
ATOM 793 C C . GLY A 1 99 ? 1.009 -10.955 -14.640 1.00 82.62 99 GLY A C 1
ATOM 794 O O . GLY A 1 99 ? -0.174 -10.988 -14.315 1.00 82.62 99 GLY A O 1
ATOM 795 N N . ALA A 1 100 ? 1.949 -10.326 -13.923 1.00 82.94 100 ALA A N 1
ATOM 796 C CA . ALA A 1 100 ? 1.680 -9.547 -12.715 1.00 82.94 100 ALA A CA 1
ATOM 797 C C . ALA A 1 100 ? 0.896 -10.340 -11.652 1.00 82.94 100 ALA A C 1
ATOM 799 O O . ALA A 1 100 ? -0.111 -9.882 -11.110 1.00 82.94 100 ALA A O 1
ATOM 800 N N . LEU A 1 101 ? 1.340 -11.571 -11.380 1.00 75.12 101 LEU A N 1
ATOM 801 C CA . LEU A 1 101 ? 0.683 -12.459 -10.421 1.00 75.12 101 LEU A CA 1
ATOM 802 C C . LEU A 1 101 ? 0.624 -11.807 -9.031 1.00 75.12 101 LEU A C 1
ATOM 804 O O . LEU A 1 101 ? 1.595 -11.191 -8.583 1.00 75.12 101 LEU A O 1
ATOM 808 N N . LYS A 1 102 ? -0.514 -11.964 -8.341 1.00 64.06 102 LYS A N 1
ATOM 809 C CA . LYS A 1 102 ? -0.678 -11.501 -6.958 1.00 64.06 102 LYS A CA 1
ATOM 810 C C . LYS A 1 102 ? 0.219 -12.332 -6.046 1.00 64.06 102 LYS A C 1
ATOM 812 O O . LYS A 1 102 ? 0.040 -13.543 -5.943 1.00 64.06 102 LYS A O 1
ATOM 817 N N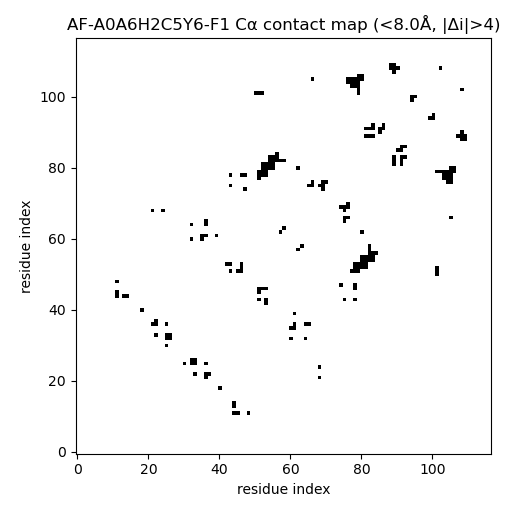 . ILE A 1 103 ? 1.162 -11.681 -5.379 1.00 61.91 103 ILE A N 1
ATOM 818 C CA . ILE A 1 103 ? 2.043 -12.312 -4.396 1.00 61.91 103 ILE A CA 1
ATOM 819 C C . ILE A 1 103 ? 1.497 -11.914 -3.030 1.00 61.91 103 ILE A C 1
ATOM 821 O O . ILE A 1 103 ? 1.425 -10.735 -2.715 1.00 61.91 103 ILE A O 1
ATOM 825 N N . SER A 1 104 ? 1.039 -12.884 -2.243 1.00 49.34 104 SER A N 1
ATOM 826 C CA . SER A 1 104 ? 0.225 -12.685 -1.034 1.00 49.34 104 SER A CA 1
ATOM 827 C C . SER A 1 104 ? 0.980 -12.117 0.181 1.00 49.34 104 SER A C 1
ATOM 829 O O . SER A 1 104 ? 0.682 -12.476 1.316 1.00 49.34 104 SER A O 1
ATOM 831 N N . SER A 1 105 ? 1.980 -11.261 -0.017 1.00 46.72 105 SER A N 1
ATOM 832 C CA . SER A 1 105 ? 2.697 -10.616 1.082 1.00 46.72 105 SER A CA 1
ATOM 833 C C . SER A 1 105 ? 3.264 -9.266 0.652 1.00 46.72 105 SER A C 1
ATOM 835 O O . SER A 1 105 ? 4.064 -9.207 -0.279 1.00 46.72 105 SER A O 1
ATOM 837 N N . VAL A 1 106 ? 2.896 -8.212 1.396 1.00 47.69 106 VAL A N 1
ATOM 838 C CA . VAL A 1 106 ? 3.287 -6.785 1.255 1.00 47.69 106 VAL A CA 1
ATOM 839 C C . VAL A 1 106 ? 4.784 -6.548 1.049 1.00 47.69 106 VAL A C 1
ATOM 841 O O . VAL A 1 106 ? 5.210 -5.475 0.633 1.00 47.69 106 VAL A O 1
ATOM 844 N N . ILE A 1 107 ? 5.625 -7.516 1.369 1.00 50.84 107 ILE A N 1
ATOM 845 C CA . ILE A 1 107 ? 7.052 -7.307 1.465 1.00 50.84 107 ILE A CA 1
ATOM 846 C C . ILE A 1 107 ? 7.720 -8.416 0.669 1.00 50.84 1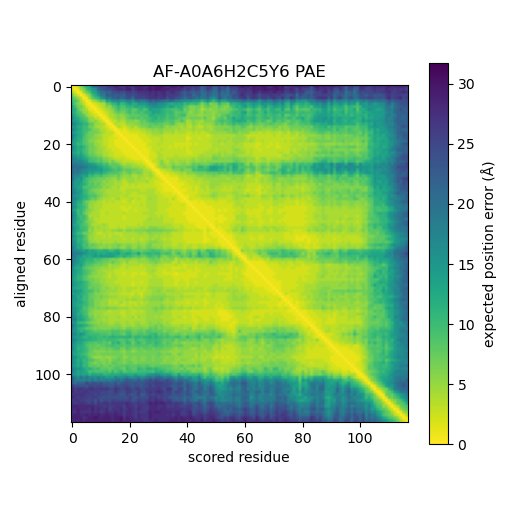07 ILE A C 1
ATOM 848 O O . ILE A 1 107 ? 7.613 -9.591 1.010 1.00 50.84 107 ILE A O 1
ATOM 852 N N . PHE A 1 108 ? 8.441 -7.979 -0.360 1.00 44.19 108 PHE A N 1
ATOM 853 C CA . PHE A 1 108 ? 9.399 -8.727 -1.156 1.00 44.19 108 PHE A CA 1
ATOM 854 C C . PHE A 1 108 ? 8.883 -9.623 -2.295 1.00 44.19 108 PHE A C 1
ATOM 856 O O . PHE A 1 108 ? 8.566 -10.795 -2.121 1.00 44.19 108 PHE A O 1
ATOM 863 N N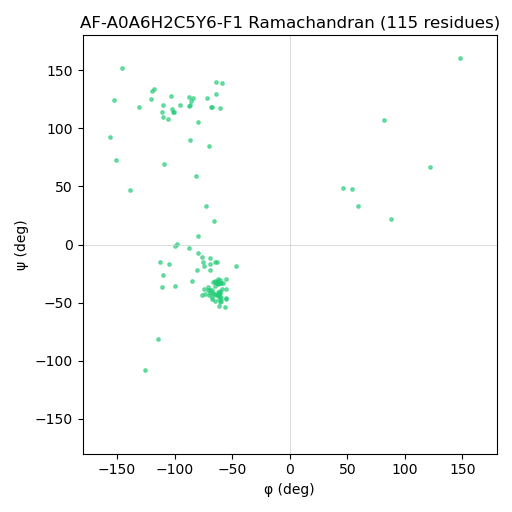 . LEU A 1 109 ? 9.115 -9.135 -3.515 1.00 43.41 109 LEU A N 1
ATOM 864 C CA . LEU A 1 109 ? 9.466 -9.937 -4.695 1.00 43.41 109 LEU A CA 1
ATOM 865 C C . LEU A 1 109 ? 10.852 -10.633 -4.555 1.00 43.41 109 LEU A C 1
ATOM 867 O O . LEU A 1 109 ? 11.448 -11.025 -5.551 1.00 43.41 109 LEU A O 1
ATOM 871 N N . ARG A 1 110 ? 11.407 -10.825 -3.340 1.00 39.22 110 ARG A N 1
ATOM 872 C CA . ARG A 1 110 ? 12.784 -11.350 -3.163 1.00 39.22 110 ARG A CA 1
ATOM 873 C C . ARG A 1 110 ? 12.971 -12.814 -3.545 1.00 39.22 110 ARG A C 1
ATOM 875 O O . ARG A 1 110 ? 14.112 -13.246 -3.590 1.00 39.22 110 ARG A O 1
ATOM 882 N N . ASN A 1 111 ? 11.913 -13.589 -3.779 1.00 35.41 111 ASN A N 1
ATOM 883 C CA . ASN A 1 111 ? 12.039 -15.038 -3.968 1.00 35.41 111 ASN A CA 1
ATOM 884 C C . ASN A 1 111 ? 11.146 -15.589 -5.089 1.00 35.41 111 ASN A C 1
ATOM 886 O O . ASN A 1 111 ? 10.492 -16.610 -4.902 1.00 35.41 111 ASN A O 1
ATOM 890 N N . PHE A 1 112 ? 11.125 -14.959 -6.269 1.00 38.22 112 PHE A N 1
ATOM 891 C CA . PHE A 1 112 ? 10.590 -15.643 -7.460 1.00 38.22 112 PHE A CA 1
ATOM 892 C C . PHE A 1 112 ? 11.603 -16.623 -8.093 1.00 38.22 112 PHE A C 1
ATOM 894 O O . PHE A 1 112 ? 11.239 -17.420 -8.952 1.00 38.22 112 PHE A O 1
ATOM 901 N N . VAL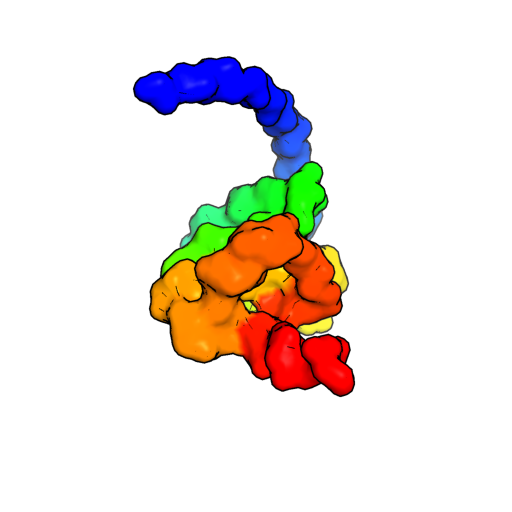 A 1 113 ? 12.858 -16.648 -7.620 1.00 37.53 113 VAL A N 1
ATOM 902 C CA . VAL A 1 113 ? 13.899 -17.581 -8.092 1.00 37.53 113 VAL A CA 1
ATOM 903 C C . VAL A 1 113 ? 14.220 -18.635 -7.029 1.00 37.53 113 VAL A C 1
ATOM 905 O O . VAL A 1 113 ? 15.295 -18.642 -6.440 1.00 37.53 113 VAL A O 1
ATOM 908 N N . ALA A 1 114 ? 13.284 -19.546 -6.770 1.00 40.38 114 ALA A N 1
ATOM 909 C CA . ALA A 1 114 ? 13.604 -20.839 -6.163 1.00 40.38 114 ALA 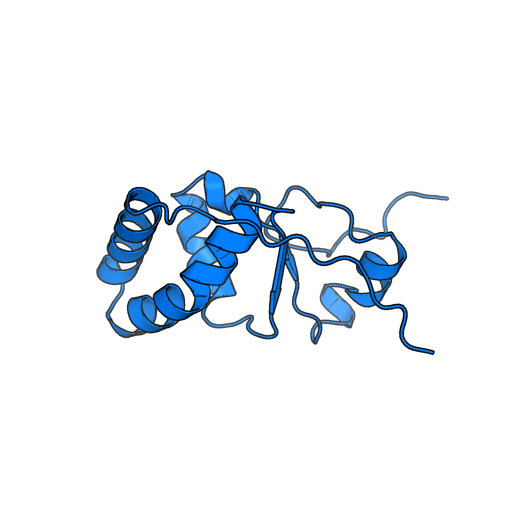A CA 1
ATOM 910 C C . ALA A 1 114 ? 12.523 -21.875 -6.508 1.00 40.38 114 ALA A C 1
ATOM 912 O O . ALA A 1 114 ? 11.533 -22.009 -5.797 1.00 40.38 114 ALA A O 1
ATOM 913 N N . GLY A 1 115 ? 12.736 -22.631 -7.590 1.00 39.84 115 GLY A N 1
ATOM 914 C CA . GLY A 1 115 ? 12.038 -23.904 -7.810 1.00 39.84 115 GLY A CA 1
ATOM 915 C C . GLY A 1 115 ? 11.225 -24.009 -9.098 1.00 39.84 115 GLY A C 1
ATOM 916 O O . GLY A 1 115 ? 10.011 -24.167 -9.044 1.00 39.84 115 GLY A O 1
ATOM 917 N N . CYS A 1 116 ? 11.898 -23.995 -10.248 1.00 34.41 116 CYS A N 1
ATOM 918 C CA . CYS A 1 116 ? 11.444 -24.685 -11.462 1.00 34.41 116 CYS A CA 1
ATOM 919 C C . CYS A 1 116 ? 12.669 -25.088 -12.300 1.00 34.41 116 CYS A C 1
ATOM 921 O O . CYS A 1 116 ? 12.962 -24.471 -13.319 1.00 34.41 116 CYS A O 1
ATOM 923 N N . CYS A 1 117 ? 13.393 -26.097 -11.812 1.00 35.41 117 CYS A N 1
ATOM 924 C CA . CYS A 1 117 ? 14.210 -27.043 -12.574 1.00 35.41 117 CYS A CA 1
ATOM 925 C C . CYS A 1 117 ? 14.124 -28.388 -11.849 1.00 35.41 117 CYS A C 1
ATOM 927 O O . CYS A 1 117 ? 14.246 -28.367 -10.601 1.00 35.41 117 CYS A O 1
#